Protein AF-A0A9P0YIH7-F1 (afdb_monomer)

pLDDT: mean 72.78, std 22.94, range [36.78, 98.62]

Secondary structure (DSSP, 8-state):
-----------------------------------------------------PPS-----------HHHHHHHHHHHHHHHHHHHHHHHHHHHHHHHHHHHHHHHHHHHHHHHHHHHHT--GGG-S-HHHHHHHHHH-

Radius of gyration: 41.36 Å; Cα contacts (8 Å, |Δi|>4): 6; chains: 1; bounding box: 58×34×123 Å

InterPro domains:
  IPR029466 No apical meristem-associated, C-terminal domain [PF14303] (18-139)

Foldseek 3Di:
DDDPDDPDPDDDDDDDDDDDDDDDDDDDDDDDDDPDDDDDDDDDDDDDDDDPCPDDDPPDPPPPPDDPVVVVVVVVVVVVVVVVVVVVVVVVVVVVVVVVVVVVVVVVVVVVVVVVCVVPPDLVPPPDPVVSVVVVVVD

Solvent-accessible surface area (backbone atoms only — not comparable to full-atom values): 9548 Å² total; per-residue (Å²): 139,87,85,85,80,75,89,76,83,76,82,77,84,76,85,81,83,82,81,84,81,89,77,82,92,76,85,78,84,82,82,76,82,78,83,78,84,84,90,85,79,90,78,91,76,94,75,82,81,89,78,95,69,76,74,87,77,75,77,78,79,78,81,76,82,73,64,67,65,65,54,51,54,52,51,50,49,55,51,52,55,51,55,52,50,52,50,52,52,53,50,54,51,50,55,51,50,52,53,54,49,52,52,50,52,52,51,52,51,54,47,53,54,48,53,50,49,60,75,71,49,61,64,87,72,46,84,51,66,66,62,36,53,51,56,64,74,75,106

Mean predicted aligned error: 21.13 Å

Organism: Cuscuta europaea (NCBI:txid41803)

Sequence (139 aa):
MCQLQDMVLQKRQVDYDSSQSDSHPRSPISSSPELSSSFNKEVDTDSGSDFSKQPIGVKKAKLKKKNDEDTTVLLKSVKSDNEQLIEILKKSSLDRQEQLQIQRQNMAYKEHKREDKIMFMDLDSIHDPQTRAYIIAER

Structure (mmCIF, N/CA/C/O backbone):
data_AF-A0A9P0YIH7-F1
#
_entry.id   AF-A0A9P0YIH7-F1
#
loop_
_atom_site.group_PDB
_atom_site.id
_atom_site.type_symbol
_atom_site.label_atom_id
_atom_site.label_alt_id
_atom_site.label_comp_id
_atom_site.label_asym_id
_atom_site.label_entity_id
_atom_site.label_seq_id
_atom_site.pdbx_PDB_ins_code
_atom_site.Cartn_x
_atom_site.Cartn_y
_atom_site.Cartn_z
_atom_site.occupancy
_atom_site.B_iso_or_equiv
_atom_site.auth_seq_id
_atom_site.auth_comp_id
_atom_site.auth_asym_id
_atom_site.auth_atom_id
_atom_site.pdbx_PDB_model_num
ATOM 1 N N . MET A 1 1 ? -18.548 5.979 -19.738 1.00 37.94 1 MET A N 1
ATOM 2 C CA . MET A 1 1 ? -17.708 7.136 -20.115 1.00 37.94 1 MET A CA 1
ATOM 3 C C . MET A 1 1 ? -17.284 7.837 -18.831 1.00 37.94 1 MET A C 1
ATOM 5 O O . MET A 1 1 ? -17.924 8.794 -18.423 1.00 37.94 1 MET A O 1
ATOM 9 N N . CYS A 1 2 ? -16.287 7.294 -18.130 1.00 36.78 2 CYS A N 1
ATOM 10 C CA . CYS A 1 2 ? -15.807 7.855 -16.866 1.00 36.78 2 CYS A CA 1
ATOM 11 C C . CYS A 1 2 ? -14.646 8.806 -17.165 1.00 36.78 2 CYS A C 1
ATOM 13 O O . CYS A 1 2 ? -13.572 8.348 -17.543 1.00 36.78 2 CYS A O 1
ATOM 15 N N . GLN A 1 3 ? -14.870 10.112 -17.024 1.00 41.38 3 GLN A N 1
ATOM 16 C CA . GLN A 1 3 ? -13.798 11.103 -16.982 1.00 41.38 3 GLN A CA 1
ATOM 17 C C . GLN A 1 3 ? -13.372 11.265 -15.519 1.00 41.38 3 GLN A C 1
ATOM 19 O O . GLN A 1 3 ? -14.097 11.847 -14.719 1.00 41.38 3 GLN A O 1
ATOM 24 N N . LEU A 1 4 ? -12.216 10.705 -15.166 1.00 43.16 4 LEU A N 1
ATOM 25 C CA . LEU A 1 4 ? -11.477 11.054 -13.953 1.00 43.16 4 LEU A CA 1
ATOM 26 C C . LEU A 1 4 ? -10.326 11.953 -14.404 1.00 43.16 4 LEU A C 1
ATOM 28 O O . LEU A 1 4 ? -9.263 11.481 -14.797 1.00 43.16 4 LEU A O 1
ATOM 32 N N . GLN A 1 5 ? -10.621 13.250 -14.432 1.00 43.84 5 GLN A N 1
ATOM 33 C CA . GLN A 1 5 ? -9.700 14.327 -14.764 1.00 43.84 5 GLN A CA 1
ATOM 34 C C . GLN A 1 5 ? -8.998 14.770 -13.465 1.00 43.84 5 GLN A C 1
ATOM 36 O O . GLN A 1 5 ? -9.641 15.223 -12.522 1.00 43.84 5 GLN A O 1
ATOM 41 N N . ASP A 1 6 ? -7.679 14.588 -13.447 1.00 43.53 6 ASP A N 1
ATOM 42 C CA . ASP A 1 6 ? -6.658 15.391 -12.766 1.00 43.53 6 ASP A CA 1
ATOM 43 C C . ASP A 1 6 ? -6.705 15.553 -11.232 1.00 43.53 6 ASP A C 1
ATOM 45 O O . ASP A 1 6 ? -7.147 16.562 -10.689 1.00 43.53 6 ASP A O 1
ATOM 49 N N . MET A 1 7 ? -6.038 14.635 -10.518 1.00 42.34 7 MET A N 1
ATOM 50 C CA . MET A 1 7 ? -5.356 15.006 -9.269 1.00 42.34 7 MET A CA 1
ATOM 51 C C . MET A 1 7 ? -4.018 15.666 -9.609 1.00 42.34 7 MET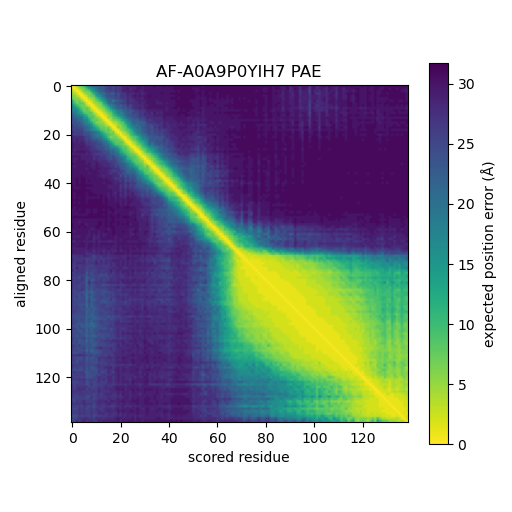 A C 1
ATOM 53 O O . MET A 1 7 ? -2.987 15.010 -9.768 1.00 42.34 7 MET A O 1
ATOM 57 N N . VAL A 1 8 ? -4.046 16.992 -9.713 1.00 50.25 8 VAL A N 1
ATOM 58 C CA . VAL A 1 8 ? -2.853 17.841 -9.738 1.00 50.25 8 VAL A CA 1
ATOM 59 C C . VAL A 1 8 ? -2.114 17.679 -8.406 1.00 50.25 8 VAL A C 1
ATOM 61 O O . VAL A 1 8 ? -2.585 18.103 -7.353 1.00 50.25 8 VAL A O 1
ATOM 64 N N . LEU A 1 9 ? -0.933 17.061 -8.452 1.00 47.81 9 LEU A N 1
ATOM 65 C CA . LEU A 1 9 ? 0.036 17.054 -7.357 1.00 47.81 9 LEU A CA 1
ATOM 66 C C . LEU A 1 9 ? 0.546 18.484 -7.134 1.00 47.81 9 LEU A C 1
ATOM 68 O O . LEU A 1 9 ? 1.522 18.923 -7.742 1.00 47.81 9 LEU A O 1
ATOM 72 N N . GLN A 1 10 ? -0.120 19.221 -6.248 1.00 45.78 10 GLN A N 1
ATOM 73 C CA . GLN A 1 10 ? 0.364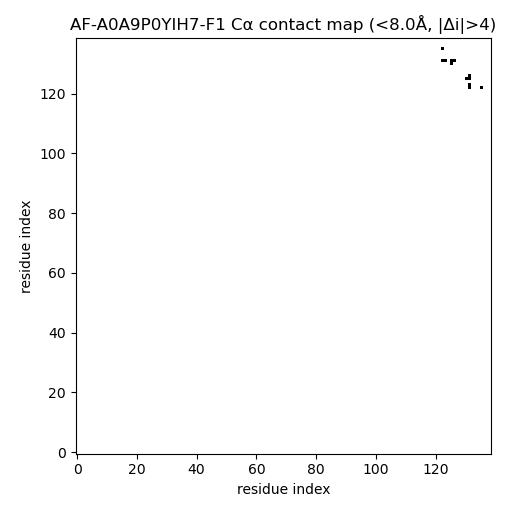 20.505 -5.760 1.00 45.78 10 GLN A CA 1
ATOM 74 C C . GLN A 1 10 ? 1.573 20.256 -4.844 1.00 45.78 10 GLN A C 1
ATOM 76 O O . GLN A 1 10 ? 1.428 19.872 -3.682 1.00 45.78 10 GLN A O 1
ATOM 81 N N . LYS A 1 11 ? 2.786 20.443 -5.382 1.00 47.25 11 LYS A N 1
ATOM 82 C CA . LYS A 1 11 ? 4.031 20.472 -4.602 1.00 47.25 11 LYS A CA 1
ATOM 83 C C . LYS A 1 11 ? 3.947 21.614 -3.587 1.00 47.25 11 LYS A C 1
ATOM 85 O O . LYS A 1 11 ? 4.113 22.776 -3.944 1.00 47.25 11 LYS A O 1
ATOM 90 N N . ARG A 1 12 ? 3.698 21.287 -2.319 1.00 46.56 12 ARG A N 1
ATOM 91 C CA . ARG A 1 12 ? 3.949 22.201 -1.204 1.00 46.56 12 ARG A CA 1
ATOM 92 C C . ARG A 1 12 ? 5.439 22.120 -0.879 1.00 46.56 12 ARG A C 1
ATOM 94 O O . ARG A 1 12 ? 5.897 21.118 -0.340 1.00 46.56 12 ARG A O 1
ATOM 101 N N . GLN A 1 13 ? 6.186 23.145 -1.270 1.00 40.28 13 GLN A N 1
ATOM 102 C CA . GLN A 1 13 ? 7.535 23.375 -0.774 1.00 40.28 13 GLN A CA 1
ATOM 103 C C . GLN A 1 13 ? 7.394 23.915 0.650 1.00 40.28 13 GLN A C 1
ATOM 105 O O . GLN A 1 13 ? 6.781 24.957 0.862 1.00 40.28 13 GLN A O 1
ATOM 110 N N . VAL A 1 14 ? 7.838 23.131 1.627 1.00 50.47 14 VAL A N 1
ATOM 111 C CA . VAL A 1 14 ? 7.974 23.573 3.014 1.00 50.47 14 VAL A CA 1
ATOM 112 C C . VAL A 1 14 ? 9.439 23.931 3.203 1.00 50.47 14 VAL A C 1
ATOM 114 O O . VAL A 1 14 ? 10.300 23.054 3.201 1.00 50.47 14 VAL A O 1
ATOM 117 N N . ASP A 1 15 ? 9.722 25.226 3.279 1.00 46.56 15 ASP A N 1
ATOM 118 C CA . ASP A 1 15 ? 11.052 25.720 3.611 1.00 46.56 15 ASP A CA 1
ATOM 119 C C . ASP A 1 15 ? 11.316 25.392 5.087 1.00 46.56 15 ASP A C 1
ATOM 121 O O . ASP A 1 15 ? 10.601 25.835 5.987 1.00 46.56 15 ASP A O 1
ATOM 125 N N . TYR A 1 16 ? 12.291 24.515 5.321 1.00 43.78 16 TYR A N 1
ATOM 126 C CA . TYR A 1 16 ? 12.691 24.067 6.650 1.00 43.78 16 TYR A CA 1
ATOM 127 C C . TYR A 1 16 ? 13.735 25.054 7.180 1.00 43.78 16 TYR A C 1
ATOM 129 O O . TYR A 1 16 ? 14.907 24.982 6.813 1.00 43.78 16 TYR A O 1
ATOM 137 N N . ASP A 1 17 ? 13.300 26.012 7.997 1.00 43.91 17 ASP A N 1
ATOM 138 C CA . ASP A 1 17 ? 14.192 26.973 8.645 1.00 43.91 17 ASP A CA 1
ATOM 139 C C . ASP A 1 17 ? 14.901 26.296 9.833 1.00 43.91 17 ASP A C 1
ATOM 141 O O . ASP A 1 17 ? 14.282 25.889 10.820 1.00 43.91 17 ASP A O 1
ATOM 145 N N . SER A 1 18 ? 16.209 26.085 9.695 1.00 48.72 18 SER A N 1
ATOM 146 C CA . SER A 1 18 ? 17.048 25.365 10.652 1.00 48.72 18 SER A CA 1
ATOM 147 C C . SER A 1 18 ? 17.676 26.350 11.637 1.00 48.72 18 SER A C 1
ATOM 149 O O . SER A 1 18 ? 18.780 26.840 11.416 1.00 48.72 18 SER A O 1
ATOM 151 N N . SER A 1 19 ? 16.999 26.619 12.753 1.00 54.94 19 SER A N 1
ATOM 152 C CA . SER A 1 19 ? 17.570 27.411 13.848 1.00 54.94 19 SER A CA 1
ATOM 153 C C . SER A 1 19 ? 18.511 26.563 14.718 1.00 54.94 19 SER A C 1
ATOM 155 O O . SER A 1 19 ? 18.072 25.701 15.477 1.00 54.94 19 SER A O 1
ATOM 157 N N . GLN A 1 20 ? 19.819 26.824 14.618 1.00 44.84 20 GLN A N 1
ATOM 158 C CA . GLN A 1 20 ? 20.822 26.418 15.608 1.00 44.84 20 GLN A CA 1
ATOM 159 C C . GLN A 1 20 ? 20.599 27.209 16.905 1.00 44.84 20 GLN A C 1
ATOM 161 O O . GLN A 1 20 ? 20.747 28.428 16.914 1.00 44.84 20 GLN A O 1
ATOM 166 N N . SER A 1 21 ? 20.295 26.529 18.009 1.00 53.41 21 SER A N 1
ATOM 167 C CA . SER A 1 21 ? 20.408 27.105 19.352 1.00 53.41 21 SER A CA 1
ATOM 168 C C . SER A 1 21 ? 21.558 26.430 20.094 1.00 53.41 21 SER A C 1
ATOM 170 O O . SER A 1 21 ? 21.433 25.292 20.546 1.00 53.41 21 SER A O 1
ATOM 172 N N . ASP A 1 22 ? 22.676 27.141 20.189 1.00 43.03 22 ASP A N 1
ATOM 173 C CA . ASP A 1 22 ? 23.814 26.810 21.040 1.00 43.03 22 ASP A CA 1
ATOM 174 C C . ASP A 1 22 ? 23.563 27.436 22.423 1.00 43.03 22 ASP A C 1
ATOM 176 O O . ASP A 1 22 ? 23.462 28.658 22.552 1.00 43.03 22 ASP A O 1
ATOM 180 N N . SER A 1 23 ? 23.377 26.619 23.462 1.00 49.94 23 SER A N 1
ATOM 181 C CA . SER A 1 23 ? 23.266 27.113 24.838 1.00 49.94 23 SER A CA 1
ATOM 182 C C . SER A 1 23 ? 24.023 26.200 25.798 1.00 49.94 23 SER A C 1
ATOM 184 O O . SER A 1 23 ? 23.655 25.044 26.007 1.00 49.94 23 SER A O 1
ATOM 186 N N . HIS A 1 24 ? 25.088 26.753 26.374 1.00 48.28 24 HIS A N 1
ATOM 187 C CA . HIS A 1 24 ? 25.984 26.149 27.358 1.00 48.28 24 HIS A CA 1
ATOM 188 C C . HIS A 1 24 ? 25.262 25.511 28.565 1.00 48.28 24 HIS A C 1
ATOM 190 O O . HIS A 1 24 ? 24.284 26.078 29.060 1.00 48.28 24 HIS A O 1
ATOM 196 N N . PRO A 1 25 ? 25.782 24.410 29.145 1.00 45.56 25 PRO A N 1
ATOM 197 C CA . PRO A 1 25 ? 25.251 23.872 30.386 1.00 45.56 25 PRO A CA 1
ATOM 198 C C . PRO A 1 25 ? 25.858 24.644 31.564 1.00 45.56 25 PRO A C 1
ATOM 200 O O . PRO A 1 25 ? 27.024 24.458 31.910 1.00 45.56 25 PRO A O 1
ATOM 203 N N . ARG A 1 26 ? 25.077 25.519 32.206 1.00 40.59 26 ARG A N 1
ATOM 204 C CA . ARG A 1 26 ? 25.446 26.092 33.508 1.00 40.59 26 ARG A CA 1
ATOM 205 C C . ARG A 1 26 ? 24.482 25.587 34.572 1.00 40.59 26 ARG A C 1
ATOM 207 O O . ARG A 1 26 ? 23.345 26.035 34.658 1.00 40.59 26 ARG A O 1
ATOM 214 N N . SER A 1 27 ? 24.964 24.638 35.367 1.00 52.22 27 SER A N 1
ATOM 215 C CA . SER A 1 27 ? 24.286 24.071 36.530 1.00 52.22 27 SER A CA 1
ATOM 216 C C . SER A 1 27 ? 23.889 25.159 37.536 1.00 52.22 27 SER A C 1
ATOM 218 O O . SER A 1 27 ? 24.767 25.895 37.996 1.00 52.22 27 SER A O 1
ATOM 220 N N . PRO A 1 28 ? 22.616 25.245 37.954 1.00 49.91 28 PRO A N 1
ATOM 221 C CA . PRO A 1 28 ? 22.244 25.939 39.175 1.00 49.91 28 PRO A CA 1
ATOM 222 C C . PRO A 1 28 ? 22.337 24.964 40.351 1.00 49.91 28 PRO A C 1
ATOM 224 O O . PRO A 1 28 ? 21.724 23.898 40.362 1.00 49.91 28 PRO A O 1
ATOM 227 N N . ILE A 1 29 ? 23.135 25.350 41.338 1.00 45.56 29 ILE A N 1
ATOM 228 C CA . ILE A 1 29 ? 23.274 24.700 42.637 1.00 45.56 29 ILE A CA 1
ATOM 229 C C . ILE A 1 29 ? 21.894 24.712 43.313 1.00 45.56 29 ILE A C 1
ATOM 231 O O . ILE A 1 29 ? 21.353 25.775 43.607 1.00 45.56 29 ILE A O 1
ATOM 235 N N . SER A 1 30 ? 21.315 23.531 43.529 1.00 48.41 30 SER A N 1
ATOM 236 C CA . SER A 1 30 ? 20.091 23.355 44.313 1.00 48.41 30 SER A CA 1
ATOM 237 C C . SER A 1 30 ? 20.427 23.513 45.794 1.00 48.41 30 SER A C 1
ATOM 239 O O . SER A 1 30 ? 20.981 22.600 46.405 1.00 48.41 30 SER A O 1
ATOM 241 N N . SER A 1 31 ? 20.098 24.665 46.379 1.00 41.97 31 SER A N 1
ATOM 242 C CA . SER A 1 31 ? 20.072 24.845 47.830 1.00 41.97 31 SER A CA 1
ATOM 243 C C . SER A 1 31 ? 18.850 24.119 48.399 1.00 41.97 31 SER A C 1
ATOM 245 O O . SER A 1 31 ? 17.725 24.607 48.287 1.00 41.97 31 SER A O 1
ATOM 247 N N . SER A 1 32 ? 19.060 22.943 48.983 1.00 52.81 32 SER A N 1
ATOM 248 C CA . SER A 1 32 ? 18.048 22.254 49.786 1.00 52.81 32 SER A CA 1
ATOM 249 C C . SER A 1 32 ? 17.742 23.078 51.043 1.00 52.81 32 SER A C 1
ATOM 251 O O . SER A 1 32 ? 18.674 23.389 51.783 1.00 52.81 32 SER A O 1
ATOM 253 N N . PRO A 1 33 ? 16.476 23.424 51.333 1.00 49.31 33 PRO A N 1
ATOM 254 C CA . PRO A 1 33 ? 16.102 23.922 52.647 1.00 49.31 33 PRO A CA 1
ATOM 255 C C . PRO A 1 33 ? 16.256 22.789 53.665 1.00 49.31 33 PRO A C 1
ATOM 257 O O . PRO A 1 33 ? 15.548 21.782 53.608 1.00 49.31 33 PRO A O 1
ATOM 260 N N . GLU A 1 34 ? 17.222 22.945 54.564 1.00 42.84 34 GLU A N 1
ATOM 261 C CA . GLU A 1 34 ? 17.415 22.099 55.735 1.00 42.84 34 GLU A CA 1
ATOM 262 C C . GLU A 1 34 ? 16.114 22.052 56.548 1.00 42.84 34 GLU A C 1
ATOM 264 O O . GLU A 1 34 ? 15.617 23.068 57.040 1.00 42.84 34 GLU A O 1
ATOM 269 N N . LEU A 1 35 ? 15.534 20.858 56.677 1.00 54.19 35 LEU A N 1
ATOM 270 C CA . LEU A 1 35 ? 14.453 20.602 57.620 1.00 54.19 35 LEU A CA 1
ATOM 271 C C . LEU A 1 35 ? 15.066 20.578 59.022 1.00 54.19 35 LEU A C 1
ATOM 273 O O . LEU A 1 35 ? 15.523 19.541 59.502 1.00 54.19 35 LEU A O 1
ATOM 277 N N . SER A 1 36 ? 15.122 21.752 59.647 1.00 50.12 36 SER A N 1
ATOM 278 C CA . SER A 1 36 ? 15.592 21.908 61.019 1.00 50.12 36 SER A CA 1
ATOM 279 C C . SER A 1 36 ? 14.769 21.065 61.989 1.00 50.12 36 SER A C 1
ATOM 281 O O . SER A 1 36 ? 13.538 21.046 61.972 1.00 50.12 36 SER A O 1
ATOM 283 N N . SER A 1 37 ? 15.514 20.357 62.833 1.00 45.44 37 SER A N 1
ATOM 284 C CA . SER A 1 37 ? 15.063 19.370 63.804 1.00 45.44 37 SER A CA 1
ATOM 285 C C . SER A 1 37 ? 14.316 19.987 64.989 1.00 45.44 37 SER A C 1
ATOM 287 O O . SER A 1 37 ? 14.669 21.085 65.418 1.00 45.44 37 SER A O 1
ATOM 289 N N . SER A 1 38 ? 13.403 19.212 65.587 1.00 43.47 38 SER A N 1
ATOM 290 C CA . SER A 1 38 ? 13.335 18.919 67.036 1.00 43.47 38 SER A CA 1
ATOM 291 C C . SER A 1 38 ? 11.884 18.773 67.503 1.00 43.47 38 SER A C 1
ATOM 293 O O . SER A 1 38 ? 11.158 19.754 67.644 1.00 43.47 38 SER A O 1
ATOM 295 N N . PHE A 1 39 ? 11.481 17.541 67.812 1.00 42.78 39 PHE A N 1
ATOM 296 C CA . PHE A 1 39 ? 10.397 17.283 68.757 1.00 42.78 39 PHE A CA 1
ATOM 297 C C . PHE A 1 39 ? 10.981 16.501 69.928 1.00 42.78 39 PHE A C 1
ATOM 299 O O . PHE A 1 39 ? 10.881 15.281 69.984 1.00 42.78 39 PHE A O 1
ATOM 306 N N . ASN A 1 40 ? 11.596 17.223 70.862 1.00 50.50 40 ASN A N 1
ATOM 307 C CA . ASN A 1 40 ? 11.890 16.699 72.189 1.00 50.50 40 ASN A CA 1
ATOM 308 C C . ASN A 1 40 ? 10.838 17.236 73.163 1.00 50.50 40 ASN A C 1
ATOM 310 O O . ASN A 1 40 ? 10.827 18.427 73.475 1.00 50.50 40 ASN A O 1
ATOM 314 N N . LYS A 1 41 ? 9.963 16.351 73.641 1.00 40.59 41 LYS A N 1
ATOM 315 C CA . LYS A 1 41 ? 9.254 16.494 74.918 1.00 40.59 41 LYS A CA 1
ATOM 316 C C . LYS A 1 41 ? 9.183 15.120 75.576 1.00 40.59 41 LYS A C 1
ATOM 318 O O . LYS A 1 41 ? 8.194 14.411 75.439 1.00 40.59 41 LYS A O 1
ATOM 323 N N . GLU A 1 42 ? 10.253 14.771 76.279 1.00 44.94 42 GLU A N 1
ATOM 324 C CA . GLU A 1 42 ? 10.137 13.953 77.482 1.00 44.94 42 GLU A CA 1
ATOM 325 C C . GLU A 1 42 ? 9.575 14.848 78.592 1.00 44.94 42 GLU A C 1
ATOM 327 O O . GLU A 1 42 ? 10.110 15.921 78.876 1.00 44.94 42 GLU A O 1
ATOM 332 N N . VAL A 1 43 ? 8.466 14.418 79.186 1.00 48.66 43 VAL A N 1
ATOM 333 C CA . VAL A 1 43 ? 8.089 14.760 80.556 1.00 48.66 43 VAL A CA 1
ATOM 334 C C . VAL A 1 43 ? 7.590 13.458 81.162 1.00 48.66 43 VAL A C 1
ATOM 336 O O . VAL A 1 43 ? 6.507 12.970 80.841 1.00 48.66 43 VAL A O 1
ATOM 339 N N . ASP A 1 44 ? 8.450 12.881 81.990 1.00 45.59 44 ASP A N 1
ATOM 340 C CA . ASP A 1 44 ? 8.114 11.823 82.921 1.00 45.59 44 ASP A CA 1
ATOM 341 C C . ASP A 1 44 ? 7.383 12.445 84.109 1.00 45.59 44 ASP A C 1
ATOM 343 O O . ASP A 1 44 ? 7.951 13.237 84.862 1.00 45.59 44 ASP A O 1
ATOM 347 N N . THR A 1 45 ? 6.127 12.058 84.309 1.00 47.59 45 THR A N 1
ATOM 348 C CA . THR A 1 45 ? 5.506 12.085 85.635 1.00 47.59 45 THR A CA 1
ATOM 349 C C . THR A 1 45 ? 4.721 10.796 85.821 1.00 47.59 45 THR A C 1
ATOM 351 O O . THR A 1 45 ? 3.650 10.609 85.245 1.00 47.59 45 THR A O 1
ATOM 354 N N . ASP A 1 46 ? 5.314 9.916 86.619 1.00 48.50 46 ASP A N 1
ATOM 355 C CA . ASP A 1 46 ? 4.747 8.715 87.214 1.00 48.50 46 ASP A CA 1
ATOM 356 C C . ASP A 1 46 ? 3.507 9.053 88.061 1.00 48.50 46 ASP A C 1
ATOM 358 O O . ASP A 1 46 ? 3.612 9.760 89.063 1.00 48.50 46 ASP A O 1
ATOM 362 N N . SER A 1 47 ? 2.330 8.569 87.650 1.00 48.16 47 SER A N 1
ATOM 363 C CA . SER A 1 47 ? 1.231 8.238 88.565 1.00 48.16 47 SER A CA 1
ATOM 364 C C . SER A 1 47 ? 0.100 7.504 87.834 1.00 48.16 47 SER A C 1
ATOM 366 O O . SER A 1 47 ? -0.627 8.094 87.041 1.00 48.16 47 SER A O 1
ATOM 368 N N . GLY A 1 48 ? -0.092 6.227 88.164 1.00 41.34 48 GLY A N 1
ATOM 369 C CA . GLY A 1 48 ? -1.435 5.652 88.287 1.00 41.34 48 GLY A CA 1
ATOM 370 C C . GLY A 1 48 ? -2.167 5.228 87.008 1.00 41.34 48 GLY A C 1
ATOM 371 O O . GLY A 1 48 ? -2.922 5.989 86.425 1.00 41.34 48 GLY A O 1
ATOM 372 N N . SER A 1 49 ? -2.044 3.936 86.697 1.00 42.72 49 SER A N 1
ATOM 373 C CA . SER A 1 49 ? -3.158 3.015 86.416 1.00 42.72 49 SER A CA 1
ATOM 374 C C . SER A 1 49 ? -4.306 3.474 85.498 1.00 42.72 49 SER A C 1
ATOM 376 O O . SER A 1 49 ? -5.185 4.224 85.902 1.00 42.72 49 SER A O 1
ATOM 378 N N . ASP A 1 50 ? -4.383 2.772 84.364 1.00 51.59 50 ASP A N 1
ATOM 379 C CA . ASP A 1 50 ? -5.608 2.232 83.761 1.00 51.59 50 ASP A CA 1
ATOM 380 C C . ASP A 1 50 ? -6.635 3.235 83.208 1.00 51.59 50 ASP A C 1
ATOM 382 O O . ASP A 1 50 ? -7.215 4.042 83.916 1.00 51.59 50 ASP A O 1
ATOM 386 N N . PHE A 1 51 ? -6.877 3.155 81.899 1.00 43.88 51 PHE A N 1
ATOM 387 C CA . PHE A 1 51 ? -8.199 2.871 81.333 1.00 43.88 51 PHE A CA 1
ATOM 388 C C . PHE A 1 51 ? -8.087 2.922 79.809 1.00 43.88 51 PHE A C 1
ATOM 390 O O . PHE A 1 51 ? -8.171 3.981 79.181 1.00 43.88 51 PHE A O 1
ATOM 397 N N . SER A 1 52 ? -7.976 1.745 79.190 1.00 60.91 52 SER A N 1
ATOM 398 C CA . SER A 1 52 ? -8.295 1.559 77.775 1.00 60.91 52 SER A CA 1
ATOM 399 C C . SER A 1 52 ? -9.786 1.852 77.552 1.00 60.91 52 SER A C 1
ATOM 401 O O . SER A 1 52 ? -10.632 0.959 77.579 1.00 60.91 52 SER A O 1
ATOM 403 N N . LYS A 1 53 ? -10.146 3.119 77.365 1.00 57.56 53 LYS A N 1
ATOM 404 C CA . LYS A 1 53 ? -11.507 3.529 77.003 1.00 57.56 53 LYS A CA 1
ATOM 405 C C . LYS A 1 53 ? -11.486 4.049 75.578 1.00 57.56 53 LYS A C 1
ATOM 407 O O . LYS A 1 53 ? -11.516 5.249 75.331 1.00 57.56 53 LYS A O 1
ATOM 412 N N . GLN A 1 54 ? -11.438 3.119 74.623 1.00 60.22 54 GLN A N 1
ATOM 413 C CA . GLN A 1 54 ? -11.937 3.435 73.288 1.00 60.22 54 GLN A CA 1
ATOM 414 C C . GLN A 1 54 ? -13.382 3.926 73.457 1.00 60.22 54 GLN A C 1
ATOM 416 O O . GLN A 1 54 ? -14.176 3.218 74.085 1.00 60.22 54 GLN A O 1
ATOM 421 N N . PRO A 1 55 ? -13.749 5.117 72.955 1.00 59.00 55 PRO A N 1
ATOM 422 C CA . PRO A 1 55 ? -15.135 5.531 72.989 1.00 59.00 55 PRO A CA 1
ATOM 423 C C . PRO A 1 55 ? -15.957 4.517 72.197 1.00 59.00 55 PRO A C 1
ATOM 425 O O . PRO A 1 55 ? -15.764 4.294 70.998 1.00 59.00 55 PRO A O 1
ATOM 428 N N . ILE A 1 56 ? -16.874 3.884 72.921 1.00 56.81 56 ILE A N 1
ATOM 429 C CA . ILE A 1 56 ? -17.965 3.104 72.365 1.00 56.81 56 ILE A CA 1
ATOM 430 C C . ILE A 1 56 ? -18.716 4.049 71.415 1.00 56.81 56 ILE A C 1
ATOM 432 O O . ILE A 1 56 ? -19.199 5.104 71.821 1.00 56.81 56 ILE A O 1
ATOM 436 N N . GLY A 1 57 ? -18.727 3.727 70.121 1.00 59.28 57 GLY A N 1
ATOM 437 C CA . GLY A 1 57 ? -19.467 4.513 69.131 1.00 59.28 57 GLY A CA 1
ATOM 438 C C . GLY A 1 57 ? -18.691 5.042 67.925 1.00 59.28 57 GLY A C 1
ATOM 439 O O . GLY A 1 57 ? -19.119 6.031 67.335 1.00 59.28 57 GLY A O 1
ATOM 440 N N . VAL A 1 58 ? -17.618 4.394 67.464 1.00 54.91 58 VAL A N 1
ATOM 441 C CA . VAL A 1 58 ? -17.211 4.591 66.061 1.00 54.91 58 VAL A CA 1
ATOM 442 C C . VAL A 1 58 ? -18.204 3.870 65.151 1.00 54.91 58 VAL A C 1
ATOM 444 O O . VAL A 1 58 ? -18.215 2.642 65.039 1.00 54.91 58 VAL A O 1
ATOM 447 N N . LYS A 1 59 ? -19.085 4.655 64.520 1.00 70.06 59 LYS A N 1
ATOM 448 C CA . LYS A 1 59 ? -19.993 4.200 63.462 1.00 70.06 59 LYS A CA 1
ATOM 449 C C . LYS A 1 59 ? -19.185 3.382 62.452 1.00 70.06 59 LYS A C 1
ATOM 451 O O . LYS A 1 59 ? -18.303 3.918 61.786 1.00 70.06 59 LYS A O 1
ATOM 456 N N . LYS A 1 60 ? -19.493 2.089 62.319 1.00 71.62 60 LYS A N 1
ATOM 457 C CA . LYS A 1 60 ? -18.997 1.282 61.201 1.00 71.62 60 LYS A CA 1
ATOM 458 C C . LYS A 1 60 ? -19.459 1.975 59.919 1.00 71.62 60 LYS A C 1
ATOM 460 O O . LYS A 1 60 ? -20.663 2.105 59.691 1.00 71.62 60 LYS A O 1
ATOM 465 N N . ALA A 1 61 ? -18.526 2.452 59.101 1.00 68.00 61 ALA A N 1
ATOM 466 C CA . ALA A 1 61 ? -18.860 2.922 57.767 1.00 68.00 61 ALA A CA 1
ATOM 467 C C . ALA A 1 61 ? -19.469 1.736 57.000 1.00 68.00 61 ALA A C 1
ATOM 469 O O . ALA A 1 61 ? -18.792 0.740 56.747 1.00 68.00 61 ALA A O 1
ATOM 470 N N . LYS A 1 62 ? -20.768 1.804 56.675 1.00 69.12 62 LYS A N 1
ATOM 471 C CA . LYS A 1 62 ? -21.394 0.860 55.742 1.00 69.12 62 LYS A CA 1
ATOM 472 C C . LYS A 1 62 ? -20.745 1.093 54.381 1.00 69.12 62 LYS A C 1
ATOM 474 O O . LYS A 1 62 ? -21.025 2.104 53.739 1.00 69.12 62 LYS A O 1
ATOM 479 N N . LEU A 1 63 ? -19.880 0.176 53.957 1.00 66.88 63 LEU A N 1
ATOM 480 C CA . LEU A 1 63 ? -19.350 0.154 52.600 1.00 66.88 63 LEU A CA 1
ATOM 481 C C . LEU A 1 63 ? -20.543 -0.028 51.649 1.00 66.88 63 LEU A C 1
ATOM 483 O O . LEU A 1 63 ? -21.105 -1.118 51.543 1.00 66.88 63 LEU A O 1
ATOM 487 N N . LYS A 1 64 ? -21.002 1.052 51.010 1.00 67.4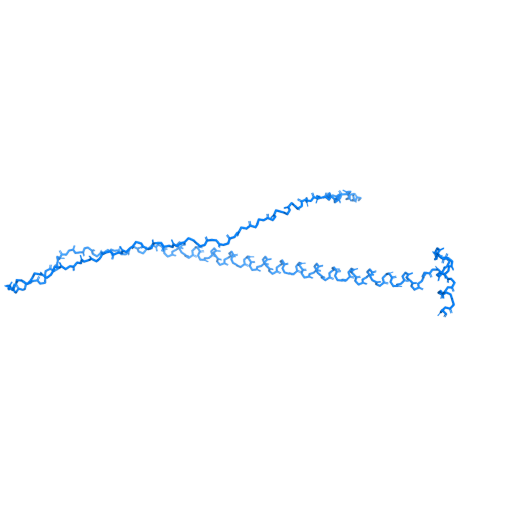4 64 LYS A N 1
ATOM 488 C CA . LYS A 1 64 ? -21.997 0.943 49.944 1.00 67.44 64 LYS A CA 1
ATOM 489 C C . LYS A 1 64 ? -21.298 0.322 48.741 1.00 67.44 64 LYS A C 1
ATOM 491 O O . LYS A 1 64 ? -20.480 0.987 48.108 1.00 67.44 64 LYS A O 1
ATOM 496 N N . LYS A 1 65 ? -21.603 -0.947 48.454 1.00 65.19 65 LYS A N 1
ATOM 497 C CA . LYS A 1 65 ? -21.225 -1.606 47.202 1.00 65.19 65 LYS A CA 1
ATOM 498 C C . LYS A 1 65 ? -21.835 -0.774 46.069 1.00 65.19 65 LYS A C 1
ATOM 500 O O . LYS A 1 65 ? -23.056 -0.694 45.956 1.00 65.19 65 LYS A O 1
ATOM 505 N N . LYS A 1 66 ? -20.999 -0.038 45.338 1.00 65.31 66 LYS A N 1
ATOM 506 C CA . LYS A 1 66 ? -21.420 0.665 44.122 1.00 65.31 66 LYS A CA 1
ATOM 507 C C . LYS A 1 66 ? -21.652 -0.412 43.054 1.00 65.31 66 LYS A C 1
ATOM 509 O O . LYS A 1 66 ? -20.896 -1.375 43.023 1.00 65.31 66 LYS A O 1
ATOM 514 N N . ASN A 1 67 ? -22.742 -0.274 42.303 1.00 62.78 67 ASN A N 1
ATOM 515 C CA . ASN A 1 67 ? -23.326 -1.260 41.386 1.00 62.78 67 ASN A CA 1
ATOM 516 C C . ASN A 1 67 ? -22.293 -2.082 40.593 1.00 62.78 67 ASN A C 1
ATOM 518 O O . ASN A 1 67 ? -21.507 -1.516 39.838 1.00 62.78 67 ASN A O 1
ATOM 522 N N . ASP A 1 68 ? -22.360 -3.414 40.699 1.00 64.88 68 ASP A N 1
ATOM 523 C CA . ASP A 1 68 ? -21.587 -4.318 39.835 1.00 64.88 68 ASP A CA 1
ATOM 524 C C . ASP A 1 68 ? -22.033 -4.176 38.361 1.00 64.88 68 ASP A C 1
ATOM 526 O O . ASP A 1 68 ? -21.203 -4.255 37.459 1.00 64.88 68 ASP A O 1
ATOM 530 N N . GLU A 1 69 ? -23.312 -3.873 38.104 1.00 72.06 69 GLU A N 1
ATOM 531 C CA . GLU A 1 69 ? -23.880 -3.751 36.750 1.00 72.06 69 GLU A CA 1
ATOM 532 C C . GLU A 1 69 ? -23.144 -2.700 35.898 1.00 72.06 69 GLU A C 1
ATOM 534 O O . GLU A 1 69 ? -22.680 -3.011 34.800 1.00 72.06 69 GLU A O 1
ATOM 539 N N . ASP A 1 70 ? -22.918 -1.498 36.440 1.00 83.06 70 ASP A N 1
ATOM 540 C CA . ASP A 1 70 ? -22.243 -0.400 35.732 1.00 83.06 70 ASP A CA 1
ATOM 541 C C . ASP A 1 70 ? -20.806 -0.781 35.342 1.00 83.06 70 ASP A C 1
ATOM 543 O O . ASP A 1 70 ? -20.336 -0.459 34.249 1.00 83.06 70 ASP A O 1
ATOM 547 N N . THR A 1 71 ? -20.113 -1.533 36.206 1.00 85.56 71 THR A N 1
ATOM 548 C CA . THR A 1 71 ? -18.751 -2.013 35.928 1.00 85.56 71 THR A CA 1
ATOM 549 C C . THR A 1 71 ? -18.726 -3.090 34.846 1.00 85.56 71 THR A C 1
ATOM 551 O O . THR A 1 71 ? -17.806 -3.116 34.028 1.00 85.56 71 THR A O 1
ATOM 554 N N . THR A 1 72 ? -19.750 -3.948 34.781 1.00 90.25 72 THR A N 1
ATOM 555 C CA . THR A 1 72 ? -19.850 -4.976 33.736 1.00 90.25 72 THR A CA 1
ATOM 556 C C . THR A 1 72 ? -20.144 -4.379 32.363 1.00 90.25 72 THR A C 1
ATOM 558 O O . THR A 1 72 ? -19.591 -4.853 31.370 1.00 90.25 72 THR A O 1
ATOM 561 N N . VAL A 1 73 ? -20.964 -3.325 32.292 1.00 93.00 73 VAL A N 1
ATOM 562 C CA . VAL A 1 73 ? -21.238 -2.591 31.046 1.00 93.00 73 VAL A CA 1
ATOM 563 C C . VAL A 1 73 ? -19.961 -1.928 30.535 1.00 93.00 73 VAL A C 1
ATOM 565 O O . VAL A 1 73 ? -19.606 -2.097 29.368 1.00 93.00 73 VAL A O 1
ATOM 568 N N . LEU A 1 74 ? -19.222 -1.258 31.423 1.00 93.75 74 LEU A N 1
ATOM 569 C CA . LEU A 1 74 ? -17.934 -0.642 31.099 1.00 93.75 74 LEU A CA 1
ATOM 570 C C . LEU A 1 74 ? -16.921 -1.680 30.596 1.00 93.75 74 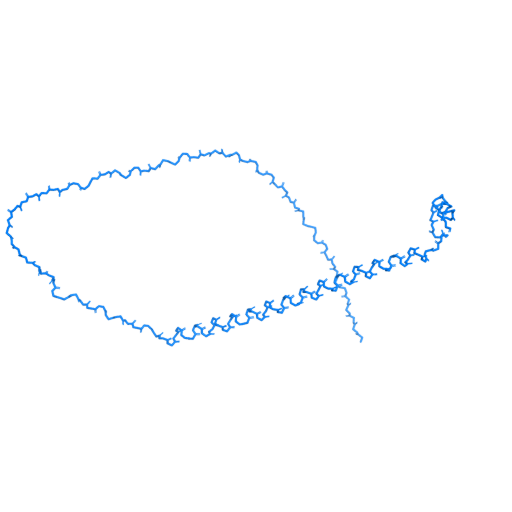LEU A C 1
ATOM 572 O O . LEU A 1 74 ? -16.289 -1.479 29.561 1.00 93.75 74 LEU A O 1
ATOM 576 N N . LEU A 1 75 ? -16.818 -2.826 31.277 1.00 94.50 75 LEU A N 1
ATOM 577 C CA . LEU A 1 75 ? -15.923 -3.913 30.880 1.00 94.50 75 LEU A CA 1
ATOM 578 C C . LEU A 1 75 ? -16.285 -4.491 29.503 1.00 94.50 75 LEU A C 1
ATOM 580 O O . LEU A 1 75 ? -15.392 -4.761 28.699 1.00 94.50 75 LEU A O 1
ATOM 584 N N . LYS A 1 76 ? -17.581 -4.665 29.213 1.00 95.81 76 LYS A N 1
ATOM 585 C CA . LYS A 1 76 ? -18.057 -5.124 27.898 1.00 95.81 76 LYS A CA 1
ATOM 586 C C . LYS A 1 76 ? -17.716 -4.124 26.792 1.00 95.81 76 LYS A C 1
ATOM 588 O O . LYS A 1 76 ? -17.245 -4.558 25.745 1.00 95.81 76 LYS A O 1
ATOM 593 N N . SER A 1 77 ? -17.895 -2.821 27.036 1.00 97.06 77 SER A N 1
ATOM 594 C CA . SER A 1 77 ? -17.519 -1.771 26.077 1.00 97.06 77 SER A CA 1
ATOM 595 C C . SER A 1 77 ? -16.027 -1.818 25.776 1.00 97.06 77 SER A C 1
ATOM 597 O O . SER A 1 77 ? -15.646 -1.983 24.626 1.00 97.06 77 SER A O 1
ATOM 599 N N . VAL A 1 78 ? -15.181 -1.806 26.812 1.00 97.19 78 VAL A N 1
ATOM 600 C CA . VAL A 1 78 ? -13.719 -1.847 26.647 1.00 97.19 78 VAL A CA 1
ATOM 601 C C . VAL A 1 78 ? -13.274 -3.096 25.887 1.00 97.19 78 VAL A C 1
ATOM 603 O O . VAL A 1 78 ? -12.381 -3.027 25.045 1.00 97.19 78 VAL A O 1
ATOM 606 N N . LYS A 1 79 ? -13.892 -4.252 26.157 1.00 97.88 79 LYS A N 1
ATOM 607 C CA . LYS A 1 79 ? -13.590 -5.484 25.424 1.00 97.88 79 LYS A CA 1
ATOM 608 C C . LYS A 1 79 ? -13.955 -5.362 23.940 1.00 97.88 79 LYS A C 1
ATOM 610 O O . LYS A 1 79 ? -13.119 -5.682 23.102 1.00 97.88 79 LYS A O 1
ATOM 615 N N . SER A 1 80 ? -15.158 -4.876 23.638 1.00 97.75 80 SER A N 1
ATOM 616 C CA . SER A 1 80 ? -15.614 -4.635 22.263 1.00 97.75 80 SER A CA 1
ATOM 617 C C . SER A 1 80 ? -14.699 -3.653 21.526 1.00 97.75 80 SER A C 1
ATOM 619 O O . SER A 1 80 ? -14.270 -3.925 20.407 1.00 97.75 80 SER A O 1
ATOM 621 N N . ASP A 1 81 ? -14.342 -2.539 22.162 1.00 97.94 81 ASP A N 1
ATOM 622 C CA . ASP A 1 81 ? -13.495 -1.508 21.556 1.00 97.94 81 ASP A CA 1
ATOM 623 C C . ASP A 1 81 ? -12.078 -2.040 21.282 1.00 97.94 81 ASP A C 1
ATOM 625 O O . ASP A 1 81 ? -11.494 -1.766 20.233 1.00 97.94 81 ASP A O 1
ATOM 629 N N . ASN A 1 82 ? -11.541 -2.875 22.178 1.00 98.44 82 ASN A N 1
ATOM 630 C CA . ASN A 1 82 ? -10.263 -3.554 21.963 1.00 98.44 82 ASN A CA 1
ATOM 631 C C . ASN A 1 82 ? -10.318 -4.555 20.801 1.00 98.44 82 ASN A C 1
ATOM 633 O O . ASN A 1 82 ? -9.368 -4.637 20.022 1.00 98.44 82 ASN A O 1
ATOM 637 N N . GLU A 1 83 ? -11.406 -5.315 20.668 1.00 98.38 83 GLU A N 1
ATOM 638 C CA . GLU A 1 83 ? -11.600 -6.237 19.542 1.00 98.38 83 GLU A CA 1
ATOM 639 C C . GLU A 1 83 ? -11.631 -5.475 18.208 1.00 98.38 83 GLU A C 1
ATOM 641 O O . GLU A 1 83 ? -10.911 -5.846 17.275 1.00 98.38 83 GLU A O 1
ATOM 646 N N . GLN A 1 84 ? -12.359 -4.355 18.149 1.00 98.44 84 GLN A N 1
ATOM 647 C CA . GLN A 1 84 ? -12.391 -3.473 16.976 1.00 98.44 84 GLN A CA 1
ATOM 648 C C . GLN A 1 84 ? -11.013 -2.879 16.663 1.00 98.44 84 GLN A C 1
ATOM 650 O O . GLN A 1 84 ? -10.587 -2.859 15.507 1.00 98.44 84 GLN A O 1
ATOM 655 N N . LEU A 1 85 ? -10.275 -2.432 17.683 1.00 98.50 85 LEU A N 1
ATOM 656 C CA . LEU A 1 85 ? -8.926 -1.901 17.499 1.00 98.50 85 LEU A CA 1
ATOM 657 C C . LEU A 1 85 ? -7.988 -2.954 16.896 1.00 98.50 85 LEU A C 1
ATOM 659 O O . LEU A 1 85 ? -7.235 -2.655 15.969 1.00 98.50 85 LEU A O 1
ATOM 663 N N . ILE A 1 86 ? -8.051 -4.197 17.380 1.00 98.56 86 ILE A N 1
ATOM 664 C CA . ILE A 1 86 ? -7.259 -5.307 16.838 1.00 98.56 86 ILE A CA 1
ATOM 665 C C . ILE A 1 86 ? -7.612 -5.560 15.368 1.00 98.56 86 ILE A C 1
ATOM 667 O O . ILE A 1 86 ? -6.712 -5.786 14.557 1.00 98.56 86 ILE A O 1
ATOM 671 N N . GLU A 1 87 ? -8.893 -5.523 15.008 1.00 98.44 87 GLU A N 1
ATOM 672 C CA . GLU A 1 87 ? -9.337 -5.707 13.624 1.00 98.44 87 GLU A CA 1
ATOM 673 C C . GLU A 1 87 ? -8.804 -4.603 12.700 1.00 98.44 87 GLU A C 1
ATOM 675 O O . GLU A 1 87 ? -8.219 -4.901 11.654 1.00 98.44 87 GLU A O 1
ATOM 680 N N . ILE A 1 88 ? -8.907 -3.340 13.122 1.00 98.50 88 ILE A N 1
ATOM 681 C CA . ILE A 1 88 ? -8.381 -2.190 12.375 1.00 98.50 88 ILE A CA 1
ATOM 682 C C . ILE A 1 88 ? -6.867 -2.317 12.181 1.00 98.50 88 ILE A C 1
ATOM 684 O O . ILE A 1 88 ? -6.364 -2.094 11.077 1.00 98.50 88 ILE A O 1
ATOM 688 N N . LEU A 1 89 ? -6.129 -2.712 13.223 1.00 98.62 89 LEU A N 1
ATOM 689 C CA . LEU A 1 89 ? -4.678 -2.898 13.143 1.00 98.62 89 LEU A CA 1
ATOM 690 C C . LEU A 1 89 ? -4.295 -4.035 12.191 1.00 98.62 89 LEU A C 1
ATOM 692 O O . LEU A 1 89 ? -3.375 -3.874 11.388 1.00 98.62 89 LEU A O 1
ATOM 696 N N . LYS A 1 90 ? -5.014 -5.164 12.231 1.00 98.50 90 LYS A N 1
ATOM 697 C CA . LYS A 1 90 ? -4.800 -6.279 11.296 1.00 98.50 90 LYS A CA 1
ATOM 698 C C . LYS A 1 90 ? -5.038 -5.848 9.854 1.00 98.50 90 LYS A C 1
ATOM 700 O O . LYS A 1 90 ? -4.190 -6.107 9.003 1.00 98.50 90 LYS A O 1
ATOM 705 N N . LYS A 1 91 ? -6.148 -5.156 9.592 1.00 98.38 91 LYS A N 1
ATOM 706 C CA . LYS A 1 91 ? -6.466 -4.636 8.259 1.00 98.38 91 LYS A CA 1
ATOM 707 C C . LYS A 1 91 ? -5.393 -3.662 7.768 1.00 98.38 91 LYS A C 1
ATOM 709 O O . LYS A 1 91 ? -4.842 -3.859 6.695 1.00 98.38 91 LYS A O 1
ATOM 714 N N . SER A 1 92 ? -5.024 -2.683 8.593 1.00 98.31 92 SER A N 1
ATOM 715 C CA . SER A 1 92 ? -3.977 -1.703 8.275 1.00 98.31 92 SER A CA 1
ATOM 716 C C . SER A 1 92 ? -2.629 -2.368 7.963 1.00 98.31 92 SER A C 1
ATOM 718 O O . SER A 1 92 ? -1.926 -1.972 7.031 1.00 98.31 92 SER A O 1
ATOM 720 N N . SER A 1 93 ? -2.281 -3.427 8.700 1.00 98.44 93 SER A N 1
ATOM 721 C CA . SER A 1 93 ? -1.077 -4.218 8.435 1.00 98.44 93 SER A CA 1
ATOM 722 C C . SER A 1 93 ? -1.121 -4.908 7.070 1.00 98.44 93 SER A C 1
ATOM 724 O O . SER A 1 93 ? -0.117 -4.891 6.356 1.00 98.44 93 SER A O 1
ATOM 726 N N . LEU A 1 94 ? -2.255 -5.512 6.705 1.00 98.25 94 LEU A N 1
ATOM 727 C CA . LEU A 1 94 ? -2.434 -6.176 5.411 1.00 98.25 94 LEU A CA 1
ATOM 728 C C . LEU A 1 94 ? -2.368 -5.175 4.254 1.00 98.25 94 LEU A C 1
ATOM 730 O O . LEU A 1 94 ? -1.588 -5.384 3.326 1.00 98.25 94 LEU A O 1
ATOM 734 N N . ASP A 1 95 ? -3.087 -4.057 4.362 1.00 98.25 95 ASP A N 1
ATOM 735 C CA . ASP A 1 95 ? -3.095 -2.994 3.352 1.00 98.25 95 ASP A CA 1
ATOM 736 C C . ASP A 1 95 ? -1.670 -2.459 3.115 1.00 98.25 95 ASP A C 1
ATOM 738 O O . ASP A 1 95 ? -1.204 -2.322 1.980 1.00 98.25 95 ASP A O 1
ATOM 742 N N . ARG A 1 96 ? -0.916 -2.221 4.199 1.00 98.25 96 ARG A N 1
ATOM 743 C CA . ARG A 1 96 ? 0.486 -1.789 4.112 1.00 98.25 96 ARG A CA 1
ATOM 744 C C . ARG A 1 96 ? 1.370 -2.846 3.453 1.00 98.25 96 ARG A C 1
ATOM 746 O O . ARG A 1 96 ? 2.254 -2.499 2.667 1.00 98.25 96 ARG A O 1
ATOM 753 N N . GLN A 1 97 ? 1.182 -4.119 3.789 1.00 98.44 97 GLN A N 1
ATOM 754 C CA . GLN A 1 97 ? 1.958 -5.211 3.208 1.00 98.44 97 GLN A CA 1
ATOM 755 C C . GLN A 1 97 ? 1.720 -5.324 1.698 1.00 98.44 97 GLN A C 1
ATOM 757 O O . GLN A 1 97 ? 2.690 -5.410 0.940 1.00 98.44 97 GLN A O 1
ATOM 762 N N . GLU A 1 98 ? 0.461 -5.271 1.264 1.00 98.25 98 GLU A N 1
ATOM 763 C CA . GLU A 1 98 ? 0.087 -5.278 -0.151 1.00 98.25 98 GLU A CA 1
ATOM 764 C C . GLU A 1 98 ? 0.708 -4.084 -0.885 1.00 98.25 98 GLU A C 1
ATOM 766 O O . GLU A 1 98 ? 1.368 -4.249 -1.914 1.00 98.25 98 GLU A O 1
ATOM 771 N N . GLN A 1 99 ? 0.610 -2.885 -0.305 1.00 98.38 99 GLN A N 1
ATOM 772 C CA . GLN A 1 99 ? 1.195 -1.682 -0.888 1.00 98.38 99 GLN A CA 1
ATOM 773 C C . GLN A 1 99 ? 2.715 -1.814 -1.084 1.00 98.38 99 GLN A C 1
ATOM 775 O O . GLN A 1 99 ? 3.246 -1.445 -2.135 1.00 98.38 99 GLN A O 1
ATOM 780 N N . LEU A 1 100 ? 3.429 -2.365 -0.099 1.00 98.44 100 LEU A N 1
ATOM 781 C CA . LEU A 1 100 ? 4.871 -2.611 -0.198 1.00 98.44 100 LEU A CA 1
ATOM 782 C C . LEU A 1 100 ? 5.212 -3.686 -1.237 1.00 98.44 100 LEU A C 1
ATOM 784 O O . LEU A 1 100 ? 6.264 -3.618 -1.877 1.00 98.44 100 LEU A O 1
ATOM 788 N N . GLN A 1 101 ? 4.357 -4.691 -1.411 1.00 98.25 101 GLN A N 1
ATOM 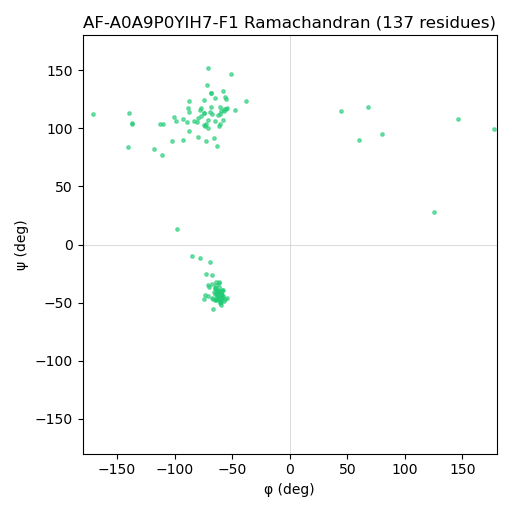789 C CA . GLN A 1 101 ? 4.534 -5.709 -2.443 1.00 98.25 101 GLN A CA 1
ATOM 790 C C . GLN A 1 101 ? 4.366 -5.116 -3.846 1.00 98.25 101 GLN A C 1
ATOM 792 O O . GLN A 1 101 ? 5.239 -5.317 -4.691 1.00 98.25 101 GLN A O 1
ATOM 797 N N . ILE A 1 102 ? 3.321 -4.316 -4.066 1.00 98.12 102 ILE A N 1
ATOM 798 C CA . ILE A 1 102 ? 3.082 -3.619 -5.337 1.00 98.12 102 ILE A CA 1
ATOM 799 C C . ILE A 1 102 ? 4.243 -2.675 -5.663 1.00 98.12 102 ILE A C 1
ATOM 801 O O . ILE A 1 102 ? 4.720 -2.642 -6.798 1.00 98.12 102 ILE A O 1
ATOM 805 N N . GLN A 1 103 ? 4.744 -1.923 -4.678 1.00 98.00 103 GLN A N 1
ATOM 806 C CA . GLN A 1 103 ? 5.907 -1.053 -4.877 1.00 98.00 103 GLN A CA 1
ATOM 807 C C . GLN A 1 103 ? 7.141 -1.842 -5.325 1.00 98.00 103 GLN A C 1
ATOM 809 O O . GLN A 1 103 ? 7.796 -1.448 -6.289 1.00 98.00 103 GLN A O 1
ATOM 814 N N . ARG A 1 104 ? 7.428 -2.980 -4.681 1.00 98.06 104 ARG A N 1
ATOM 815 C CA . ARG A 1 104 ? 8.548 -3.850 -5.067 1.00 98.06 104 ARG A CA 1
ATOM 816 C C . ARG A 1 104 ? 8.400 -4.389 -6.487 1.00 98.06 104 ARG A C 1
ATOM 818 O O . ARG A 1 104 ? 9.340 -4.281 -7.269 1.00 98.06 104 ARG A O 1
ATOM 825 N N . GLN A 1 105 ? 7.222 -4.899 -6.841 1.00 98.00 105 GLN A N 1
ATOM 826 C CA . GLN A 1 105 ? 6.949 -5.406 -8.189 1.00 98.00 105 GLN A CA 1
ATOM 827 C C . GLN A 1 105 ? 7.079 -4.311 -9.252 1.00 98.00 105 GLN A C 1
ATOM 829 O O . GLN A 1 105 ? 7.687 -4.534 -10.293 1.00 98.00 105 GLN A O 1
ATOM 834 N N . ASN A 1 106 ? 6.584 -3.104 -8.973 1.00 97.81 106 ASN A N 1
ATOM 835 C CA . ASN A 1 106 ? 6.720 -1.970 -9.884 1.00 97.81 106 ASN A CA 1
ATOM 836 C C . ASN A 1 106 ? 8.178 -1.553 -10.099 1.00 97.81 106 ASN A C 1
ATOM 838 O O . ASN A 1 106 ? 8.543 -1.172 -11.210 1.00 97.81 106 ASN A O 1
ATOM 842 N N . MET A 1 107 ? 9.007 -1.597 -9.055 1.00 97.38 107 MET A N 1
ATOM 843 C CA . MET A 1 107 ? 10.434 -1.302 -9.183 1.00 97.38 107 MET A CA 1
ATOM 844 C C . MET A 1 107 ? 11.145 -2.359 -10.027 1.00 97.38 107 MET A C 1
ATOM 846 O O . MET A 1 107 ? 11.823 -1.987 -10.981 1.00 97.38 107 MET A O 1
ATOM 850 N N . ALA A 1 108 ? 10.900 -3.643 -9.754 1.00 97.31 108 ALA A N 1
ATOM 851 C CA . ALA A 1 108 ? 11.451 -4.747 -10.541 1.00 97.31 108 ALA A CA 1
ATOM 852 C C . ALA A 1 108 ? 11.011 -4.680 -12.015 1.00 97.31 108 ALA A C 1
ATOM 854 O O . ALA A 1 108 ? 11.823 -4.815 -12.923 1.00 97.31 108 ALA A O 1
ATOM 855 N N . TYR A 1 109 ? 9.736 -4.376 -12.276 1.00 97.25 109 TYR A N 1
ATOM 856 C CA . TYR A 1 109 ? 9.233 -4.203 -13.639 1.00 97.25 109 TYR A CA 1
ATOM 857 C C . TYR A 1 109 ? 9.890 -3.019 -14.363 1.00 97.25 109 TYR A C 1
ATOM 859 O O . TYR A 1 109 ? 10.247 -3.120 -15.535 1.00 97.25 109 TYR A O 1
ATOM 867 N N . LYS A 1 110 ? 10.075 -1.881 -13.680 1.00 96.62 110 LYS A N 1
ATOM 868 C CA . LYS A 1 110 ? 10.779 -0.719 -14.248 1.00 96.62 110 LYS A CA 1
ATOM 869 C C . LYS A 1 110 ? 12.242 -1.023 -14.550 1.00 96.62 110 LYS A C 1
ATOM 871 O O . LYS A 1 110 ? 12.780 -0.460 -15.499 1.00 96.62 110 LYS A O 1
ATOM 876 N N . GLU A 1 111 ? 12.877 -1.844 -13.724 1.00 95.88 111 GLU A N 1
ATOM 877 C CA . GLU A 1 111 ? 14.246 -2.297 -13.926 1.00 95.88 111 GLU A CA 1
ATOM 878 C C . GLU A 1 111 ? 14.359 -3.184 -15.157 1.00 95.88 111 GLU A C 1
ATOM 880 O O . GLU A 1 111 ? 15.032 -2.785 -16.104 1.00 95.88 111 GLU A O 1
ATOM 885 N N . HIS A 1 112 ? 13.569 -4.256 -15.214 1.00 95.88 112 HIS A N 1
ATOM 886 C CA . HIS A 1 112 ? 13.511 -5.150 -16.370 1.00 95.88 112 HIS A CA 1
ATOM 887 C C . HIS A 1 112 ? 13.214 -4.389 -17.666 1.00 95.88 112 HIS A C 1
ATOM 889 O O . HIS A 1 112 ? 13.914 -4.524 -18.661 1.00 95.88 112 HIS A O 1
ATOM 895 N N . LYS A 1 113 ? 12.230 -3.481 -17.648 1.00 95.50 113 LYS A N 1
ATOM 896 C CA . LYS A 1 113 ? 11.895 -2.659 -18.819 1.00 95.50 113 LYS A CA 1
ATOM 897 C C . LYS A 1 113 ? 13.056 -1.768 -19.276 1.00 95.50 113 LYS A C 1
ATOM 899 O O . LYS A 1 113 ? 13.165 -1.456 -20.461 1.00 95.50 113 LYS A O 1
ATOM 904 N N . ARG A 1 114 ? 13.887 -1.284 -18.349 1.00 93.56 114 ARG A N 1
ATOM 905 C CA . ARG A 1 114 ? 15.0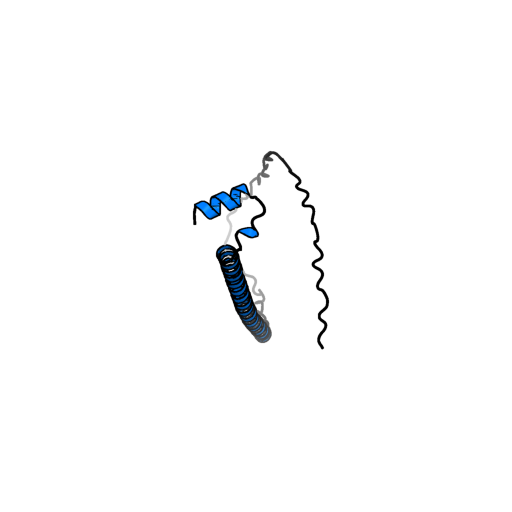62 -0.470 -18.684 1.00 93.56 114 ARG A CA 1
ATOM 906 C C . ARG A 1 114 ? 16.162 -1.334 -19.283 1.00 93.56 114 ARG A C 1
ATOM 908 O O . ARG A 1 114 ? 16.758 -0.913 -20.266 1.00 93.56 114 ARG A O 1
ATOM 915 N N . GLU A 1 115 ? 16.405 -2.502 -18.705 1.00 92.75 115 GLU A N 1
ATOM 916 C CA . GLU A 1 115 ? 17.375 -3.473 -19.213 1.00 92.75 115 GLU A CA 1
ATOM 917 C C . GLU A 1 115 ? 17.000 -3.931 -20.623 1.00 92.75 115 GLU A C 1
ATOM 919 O O . GLU A 1 115 ? 17.825 -3.824 -21.528 1.00 92.75 115 GLU A O 1
ATOM 924 N N . ASP A 1 116 ? 15.730 -4.283 -20.849 1.00 94.25 116 ASP A N 1
ATOM 925 C CA . ASP A 1 116 ? 15.203 -4.594 -22.181 1.00 94.25 116 ASP A CA 1
ATOM 926 C C . ASP A 1 116 ? 15.437 -3.431 -23.147 1.00 94.25 116 ASP A C 1
ATOM 928 O O . ASP A 1 116 ? 15.931 -3.615 -24.259 1.00 94.25 116 ASP A O 1
ATOM 932 N N . LYS A 1 117 ? 15.127 -2.199 -22.718 1.00 91.88 117 LYS A N 1
ATOM 933 C CA . LYS A 1 117 ? 15.335 -1.013 -23.554 1.00 91.88 117 LYS A CA 1
ATOM 934 C C . LYS A 1 117 ? 16.801 -0.851 -23.955 1.00 91.88 117 LYS A C 1
ATOM 936 O O . LYS A 1 117 ? 17.042 -0.446 -25.083 1.00 91.88 117 LYS A O 1
ATOM 941 N N . ILE A 1 118 ? 17.751 -1.126 -23.060 1.00 87.69 118 ILE A N 1
ATOM 942 C CA . ILE A 1 118 ? 19.190 -1.035 -23.349 1.00 87.69 118 ILE A CA 1
ATOM 943 C C . ILE A 1 118 ? 19.617 -2.158 -24.299 1.00 87.69 118 ILE A C 1
ATOM 945 O O . ILE A 1 118 ? 20.325 -1.895 -25.266 1.00 87.69 118 ILE A O 1
ATOM 949 N N . MET A 1 119 ? 19.155 -3.388 -24.062 1.00 86.50 119 MET A N 1
ATOM 950 C CA . MET A 1 119 ? 19.495 -4.554 -24.881 1.00 86.50 119 MET A CA 1
ATOM 951 C C . MET A 1 119 ? 19.033 -4.395 -26.336 1.00 86.50 119 MET A C 1
ATOM 953 O O . MET A 1 119 ? 19.771 -4.732 -27.263 1.00 86.50 119 MET A O 1
ATOM 957 N N . PHE A 1 120 ? 17.832 -3.845 -26.528 1.00 86.56 120 PHE A N 1
ATOM 958 C CA . PHE A 1 120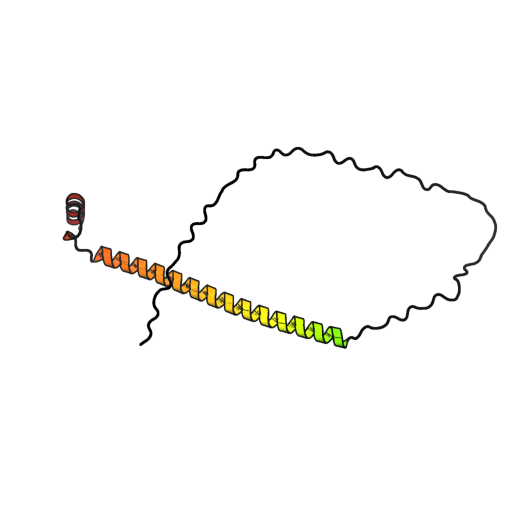 ? 17.222 -3.612 -27.840 1.00 86.56 120 PHE A CA 1
ATOM 959 C C . PHE A 1 120 ? 17.396 -2.174 -28.346 1.00 86.56 120 PHE A C 1
ATOM 961 O O . PHE A 1 120 ? 16.721 -1.770 -29.294 1.00 86.56 120 PHE A O 1
ATOM 968 N N . MET A 1 121 ? 18.274 -1.385 -27.722 1.00 89.00 121 MET A N 1
ATOM 969 C CA . MET A 1 121 ? 18.559 -0.032 -28.183 1.00 89.00 121 MET A CA 1
ATOM 970 C C . MET A 1 121 ? 19.297 -0.086 -29.519 1.00 89.00 121 MET A C 1
ATOM 972 O O . MET A 1 121 ? 20.301 -0.787 -29.662 1.00 89.00 121 MET A O 1
ATOM 976 N N . ASP A 1 122 ? 18.815 0.687 -30.487 1.00 90.56 122 ASP A N 1
ATOM 977 C CA . ASP A 1 122 ? 19.529 0.889 -31.741 1.00 90.56 122 ASP A CA 1
ATOM 978 C C . ASP A 1 122 ? 20.805 1.701 -31.481 1.00 90.56 122 ASP A C 1
ATOM 980 O O . ASP A 1 122 ? 20.761 2.750 -30.832 1.00 90.56 122 ASP A O 1
ATOM 984 N N . LEU A 1 123 ? 21.947 1.231 -31.978 1.00 87.31 123 LEU A N 1
ATOM 985 C CA . LEU A 1 123 ? 23.226 1.917 -31.790 1.00 87.31 123 LEU A CA 1
ATOM 986 C C . LEU A 1 123 ? 23.256 3.252 -32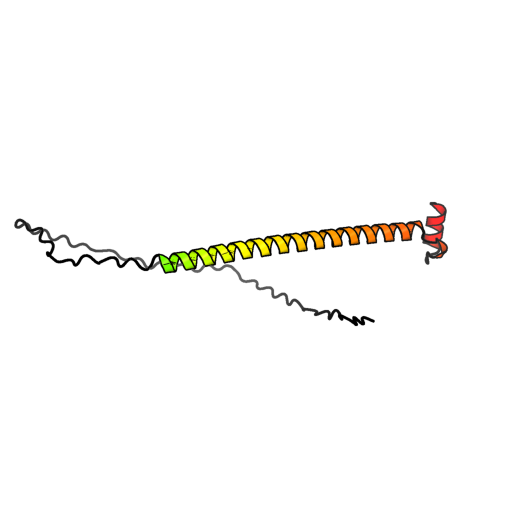.538 1.00 87.31 123 LEU A C 1
ATOM 988 O O . LEU A 1 123 ? 23.914 4.186 -32.080 1.00 87.31 123 LEU A O 1
ATOM 992 N N . ASP A 1 124 ? 22.478 3.388 -33.613 1.00 89.25 124 ASP A N 1
ATOM 993 C CA . ASP A 1 124 ? 22.342 4.647 -34.351 1.00 89.25 124 ASP A CA 1
ATOM 994 C C . ASP A 1 124 ? 21.590 5.723 -33.549 1.00 89.25 124 ASP A C 1
ATOM 996 O O . ASP A 1 124 ? 21.698 6.913 -33.847 1.00 89.25 124 ASP A O 1
ATOM 1000 N N . SER A 1 125 ? 20.894 5.338 -32.471 1.00 90.06 125 SER A N 1
ATOM 1001 C CA . SER A 1 125 ? 20.275 6.283 -31.533 1.00 90.06 125 SER A CA 1
ATOM 1002 C C . SER A 1 125 ? 21.267 6.924 -30.550 1.00 90.06 125 SER A C 1
ATOM 1004 O O . SER A 1 125 ? 20.922 7.894 -29.869 1.00 90.06 125 SER A O 1
ATOM 1006 N N . ILE A 1 126 ? 22.506 6.419 -30.472 1.00 90.94 126 ILE A N 1
ATOM 1007 C CA . ILE A 1 126 ? 23.556 6.985 -29.620 1.00 90.94 126 ILE A CA 1
ATOM 1008 C C . ILE A 1 126 ? 24.062 8.281 -30.258 1.00 90.94 126 ILE A C 1
ATOM 1010 O O . ILE A 1 126 ? 24.693 8.274 -31.316 1.00 90.94 126 ILE A O 1
ATOM 1014 N N . HIS A 1 127 ? 23.791 9.400 -29.583 1.00 92.50 127 HIS A N 1
ATOM 1015 C CA . HIS A 1 127 ? 24.098 10.734 -30.095 1.00 92.50 127 HIS A CA 1
ATOM 1016 C C . HIS A 1 127 ? 25.600 10.984 -30.267 1.00 92.50 127 HIS A C 1
ATOM 1018 O O . HIS A 1 127 ? 26.006 11.587 -31.256 1.00 92.50 127 HIS A O 1
ATOM 1024 N N . ASP A 1 128 ? 26.421 10.521 -29.320 1.00 94.25 128 ASP A N 1
ATOM 1025 C CA . ASP A 1 128 ? 27.869 10.705 -29.379 1.00 94.25 128 ASP A CA 1
ATOM 1026 C C . ASP A 1 128 ? 28.518 9.710 -30.362 1.00 94.25 128 ASP A C 1
ATOM 1028 O O . ASP A 1 128 ? 28.500 8.498 -30.107 1.00 94.25 128 ASP A O 1
ATOM 1032 N N . PRO A 1 129 ? 29.136 10.188 -31.463 1.00 92.81 129 PRO A N 1
ATOM 1033 C CA . PRO A 1 129 ? 29.793 9.320 -32.431 1.00 92.81 129 PRO A CA 1
ATOM 1034 C C . PRO A 1 129 ? 30.952 8.515 -31.844 1.00 92.81 129 PRO A C 1
ATOM 1036 O O . PRO A 1 129 ? 31.189 7.394 -32.294 1.00 92.81 129 PRO A O 1
ATOM 1039 N N . GLN A 1 130 ? 31.664 9.062 -30.854 1.00 93.38 130 GLN A N 1
ATOM 1040 C CA . GLN A 1 130 ? 32.827 8.401 -30.269 1.00 93.38 130 GLN A CA 1
ATOM 1041 C C . GLN A 1 130 ? 32.403 7.243 -29.362 1.00 93.38 130 GLN A C 1
ATOM 1043 O O . GLN A 1 130 ? 32.890 6.125 -29.529 1.00 93.38 130 GLN A O 1
ATOM 1048 N N . THR A 1 131 ? 31.427 7.474 -28.479 1.00 91.94 131 THR A N 1
ATOM 1049 C CA . THR A 1 131 ? 30.798 6.415 -27.674 1.00 91.94 131 THR A CA 1
ATOM 1050 C C . THR A 1 131 ? 30.143 5.350 -28.556 1.00 91.94 131 THR A C 1
ATOM 1052 O O . THR A 1 131 ? 30.310 4.159 -28.296 1.00 91.94 131 THR A O 1
ATOM 1055 N N . ARG A 1 132 ? 29.450 5.743 -29.638 1.00 93.88 132 ARG A N 1
ATOM 1056 C CA . ARG A 1 132 ? 28.848 4.787 -30.585 1.00 93.88 132 ARG A CA 1
ATOM 1057 C C . ARG A 1 132 ? 29.905 3.884 -31.224 1.00 93.88 132 ARG A C 1
ATOM 1059 O O . ARG A 1 132 ? 29.736 2.670 -31.232 1.00 93.88 132 ARG A O 1
ATOM 1066 N N . ALA A 1 133 ? 30.991 4.464 -31.738 1.00 93.69 133 ALA A N 1
ATOM 1067 C CA . ALA A 1 133 ? 32.072 3.706 -32.367 1.00 93.69 133 ALA A CA 1
ATOM 1068 C C . ALA A 1 133 ? 32.762 2.746 -31.383 1.00 93.69 133 ALA A C 1
ATOM 1070 O O . ALA A 1 133 ? 33.053 1.612 -31.752 1.00 93.69 133 ALA A O 1
ATOM 1071 N N . TYR A 1 134 ? 32.972 3.179 -30.135 1.00 94.00 134 TYR A N 1
ATOM 1072 C CA . TYR A 1 134 ? 33.532 2.341 -29.072 1.00 94.00 134 TYR A CA 1
ATOM 1073 C C . TYR A 1 134 ? 32.655 1.115 -28.781 1.00 94.00 134 TYR A C 1
ATOM 1075 O O . TYR A 1 134 ? 33.142 -0.010 -28.817 1.00 94.00 134 TYR A O 1
ATOM 1083 N N . ILE A 1 135 ? 31.349 1.318 -28.578 1.00 90.06 135 I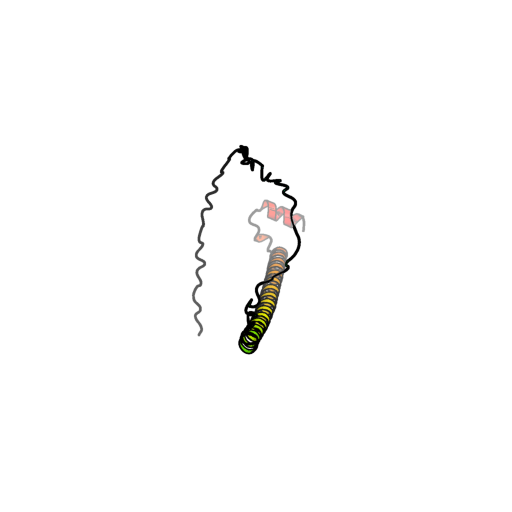LE A N 1
ATOM 1084 C CA . ILE A 1 135 ? 30.406 0.230 -28.274 1.00 90.06 135 ILE A CA 1
ATOM 1085 C C . ILE A 1 135 ? 30.269 -0.742 -29.453 1.00 90.06 135 ILE A C 1
ATOM 1087 O O . ILE A 1 135 ? 30.172 -1.945 -29.236 1.00 90.06 135 ILE A O 1
ATOM 1091 N N . ILE A 1 136 ? 30.277 -0.248 -30.698 1.00 91.12 136 ILE A N 1
ATOM 1092 C CA . ILE A 1 136 ? 30.281 -1.111 -31.894 1.00 91.12 136 ILE A CA 1
ATOM 1093 C C . ILE A 1 136 ? 31.533 -1.993 -31.926 1.00 91.12 136 ILE A C 1
ATOM 1095 O O . ILE A 1 136 ? 31.438 -3.152 -32.308 1.00 91.12 136 ILE A O 1
ATOM 1099 N N . ALA A 1 137 ? 32.693 -1.454 -31.544 1.00 92.44 137 ALA A N 1
ATOM 1100 C CA . ALA A 1 137 ? 33.949 -2.198 -31.547 1.00 92.44 137 ALA A CA 1
ATOM 1101 C C . ALA A 1 137 ? 34.049 -3.245 -30.419 1.00 92.44 137 ALA A C 1
ATOM 1103 O O . ALA A 1 137 ? 34.788 -4.214 -30.573 1.00 92.44 137 ALA A O 1
ATOM 1104 N N . GLU A 1 138 ? 33.336 -3.057 -29.302 1.00 86.06 138 GLU A N 1
ATOM 1105 C CA . GLU A 1 138 ? 33.275 -4.013 -28.181 1.00 86.06 138 GLU A CA 1
ATOM 1106 C C . GLU A 1 138 ? 32.232 -5.132 -28.352 1.00 86.06 138 GLU A C 1
ATOM 1108 O O . GLU A 1 138 ? 32.210 -6.062 -27.543 1.00 86.06 138 GLU A O 1
ATOM 1113 N N . ARG A 1 139 ? 31.354 -5.041 -29.357 1.00 75.69 139 ARG A N 1
ATOM 1114 C CA . ARG A 1 139 ? 30.247 -5.983 -29.580 1.00 75.69 139 ARG A CA 1
ATOM 1115 C C . ARG A 1 139 ? 30.649 -7.148 -30.480 1.00 75.69 139 ARG A C 1
ATOM 1117 O O . ARG A 1 139 ? 30.171 -8.268 -30.190 1.00 75.69 139 ARG A O 1
#